Protein AF-A0A640SGG1-F1 (afdb_monomer)

Structure (mmCIF, N/CA/C/O backbone):
data_AF-A0A640SGG1-F1
#
_entry.id   AF-A0A640SGG1-F1
#
loop_
_atom_site.group_PDB
_atom_site.id
_atom_site.type_symbol
_atom_site.label_atom_id
_atom_site.label_alt_id
_atom_site.label_comp_id
_atom_site.label_asym_id
_atom_site.label_entity_id
_atom_site.label_seq_id
_atom_site.pdbx_PDB_ins_code
_atom_site.Cartn_x
_atom_site.Cartn_y
_atom_site.Cartn_z
_atom_site.occupancy
_atom_site.B_iso_or_equiv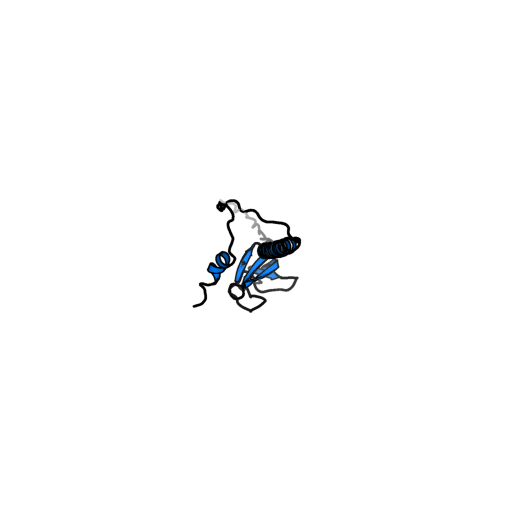
_atom_site.auth_seq_id
_atom_site.auth_comp_id
_atom_site.auth_asym_id
_atom_site.auth_atom_id
_atom_site.pdbx_PDB_model_num
ATOM 1 N N . MET A 1 1 ? -10.950 2.198 80.533 1.00 40.31 1 MET A N 1
ATOM 2 C CA . MET A 1 1 ? -12.057 1.578 79.772 1.00 40.31 1 MET A CA 1
ATOM 3 C C . MET A 1 1 ? -12.365 2.522 78.617 1.00 40.31 1 MET A C 1
ATOM 5 O O . MET A 1 1 ? -12.434 3.716 78.864 1.00 40.31 1 MET A O 1
ATOM 9 N N . SER A 1 2 ? -12.364 2.005 77.391 1.00 50.03 2 SER A N 1
ATOM 10 C CA . SER A 1 2 ? -11.834 2.644 76.176 1.00 50.03 2 SER A CA 1
ATOM 11 C C . SER A 1 2 ? -12.662 3.771 75.546 1.00 50.03 2 SER A C 1
ATOM 13 O O . SER A 1 2 ? -13.878 3.665 75.420 1.00 50.03 2 SER A O 1
ATOM 15 N N . GLU A 1 3 ? -11.956 4.787 75.044 1.00 46.22 3 GLU A N 1
ATOM 16 C CA . GLU A 1 3 ? -12.438 5.757 74.058 1.00 46.22 3 GLU A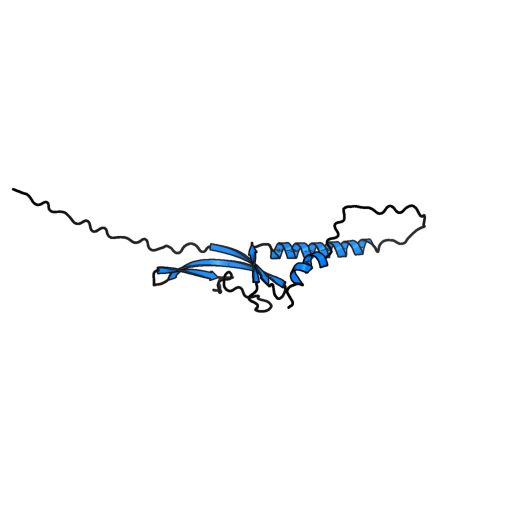 CA 1
ATOM 17 C C . GLU A 1 3 ? -12.358 5.137 72.653 1.00 46.22 3 GLU A C 1
ATOM 19 O O . GLU A 1 3 ? -11.343 4.551 72.275 1.00 46.22 3 GLU A O 1
ATOM 24 N N . ILE A 1 4 ? -13.440 5.235 71.881 1.00 52.97 4 ILE A N 1
ATOM 25 C CA . ILE A 1 4 ? -13.538 4.694 70.520 1.00 52.97 4 ILE A CA 1
ATOM 26 C C . ILE A 1 4 ? -13.286 5.839 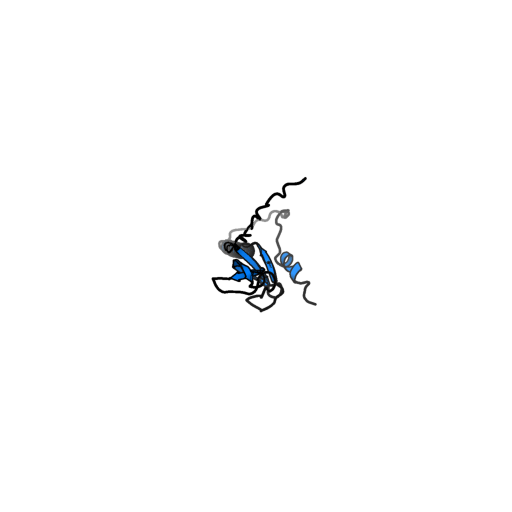69.539 1.00 52.97 4 ILE A C 1
ATOM 28 O O . ILE A 1 4 ? -14.094 6.759 69.413 1.00 52.97 4 ILE A O 1
ATOM 32 N N . ALA A 1 5 ? -12.137 5.787 68.868 1.00 51.84 5 ALA A N 1
ATOM 33 C CA . ALA A 1 5 ? -11.718 6.760 67.874 1.00 51.84 5 ALA A CA 1
ATOM 34 C C . ALA A 1 5 ? -12.667 6.766 66.664 1.00 51.84 5 ALA A C 1
ATOM 36 O O . ALA A 1 5 ? -12.893 5.753 66.000 1.00 51.84 5 ALA A O 1
ATOM 37 N N . LYS A 1 6 ? -13.196 7.951 66.367 1.00 47.25 6 LYS A N 1
ATOM 38 C CA . LYS A 1 6 ? -13.981 8.270 65.177 1.00 47.25 6 LYS A CA 1
ATOM 39 C C . LYS A 1 6 ? -13.025 8.312 63.980 1.00 47.25 6 LYS A C 1
ATOM 41 O O . LYS A 1 6 ? -12.293 9.282 63.821 1.00 47.25 6 LYS A O 1
ATOM 46 N N . THR A 1 7 ? -12.986 7.244 63.182 1.00 47.66 7 THR A N 1
ATOM 47 C CA . THR A 1 7 ? -12.188 7.207 61.948 1.00 47.66 7 THR A CA 1
ATOM 48 C C . THR A 1 7 ? -12.984 7.850 60.813 1.00 47.66 7 THR A C 1
ATOM 50 O O . THR A 1 7 ? -14.108 7.452 60.503 1.00 47.66 7 THR A O 1
ATOM 53 N N . THR A 1 8 ? -12.425 8.907 60.240 1.00 50.50 8 THR A N 1
ATOM 54 C CA . THR A 1 8 ? -12.946 9.619 59.075 1.00 50.50 8 THR A CA 1
ATOM 55 C C . THR A 1 8 ? -12.607 8.799 57.834 1.00 50.50 8 THR A C 1
ATOM 57 O O . THR A 1 8 ? -11.436 8.623 57.507 1.00 50.50 8 THR A O 1
ATOM 60 N N . GLY A 1 9 ? -13.622 8.277 57.144 1.00 41.62 9 GLY A N 1
ATOM 61 C CA . GLY A 1 9 ? -13.436 7.640 55.844 1.00 41.62 9 GLY A CA 1
ATOM 62 C C . GLY A 1 9 ? -13.013 8.680 54.809 1.00 41.62 9 GLY A C 1
ATOM 63 O O . GLY A 1 9 ? -13.801 9.551 54.451 1.00 41.62 9 GLY A O 1
ATOM 64 N N . VAL A 1 10 ? -11.768 8.596 54.343 1.00 47.94 10 VAL A N 1
ATOM 65 C CA . VAL A 1 10 ? -11.320 9.256 53.113 1.00 47.94 10 VAL A CA 1
ATOM 66 C C . VAL A 1 10 ? -11.908 8.472 51.944 1.00 47.94 10 VAL A C 1
ATOM 68 O O . VAL A 1 10 ? -11.503 7.347 51.658 1.00 47.94 10 VAL A O 1
ATOM 71 N N . THR A 1 11 ? -12.901 9.056 51.283 1.00 48.53 11 THR A N 1
ATOM 72 C CA . THR A 1 11 ? -13.345 8.644 49.952 1.00 48.53 11 THR A CA 1
ATOM 73 C C . THR A 1 11 ? -12.294 9.112 48.953 1.00 48.53 11 THR A C 1
ATOM 75 O O . THR A 1 11 ? -12.281 10.270 48.540 1.00 48.53 11 THR A O 1
ATOM 78 N N . THR A 1 12 ? -11.382 8.219 48.579 1.00 48.12 12 THR A N 1
ATOM 79 C CA . THR A 1 12 ? -10.506 8.438 47.428 1.00 48.12 12 THR A CA 1
ATOM 80 C C . THR A 1 12 ? -11.353 8.262 46.172 1.00 48.12 12 THR A C 1
ATOM 82 O O . THR A 1 12 ? -11.563 7.145 45.702 1.00 48.12 12 THR A O 1
ATOM 85 N N . SER A 1 13 ? -11.896 9.366 45.660 1.00 50.59 13 SER A N 1
ATOM 86 C CA . SER A 1 13 ? -12.459 9.428 44.314 1.00 50.59 13 SER A CA 1
ATOM 87 C C . SER A 1 13 ? -11.354 9.058 43.327 1.00 50.59 13 SER A C 1
ATOM 89 O O . SER A 1 13 ? -10.414 9.821 43.120 1.00 50.59 13 SER A O 1
ATOM 91 N N . GLY A 1 14 ? -11.431 7.845 42.783 1.00 49.28 14 GLY A N 1
ATOM 92 C CA . GLY A 1 14 ? -10.555 7.385 41.717 1.00 49.28 14 GLY A CA 1
ATOM 93 C C . GLY A 1 14 ? -10.901 8.116 40.430 1.00 49.28 14 GLY A C 1
ATOM 94 O O . GLY A 1 14 ? -11.734 7.645 39.662 1.00 49.28 14 GLY A O 1
ATOM 95 N N . ASP A 1 15 ? -10.265 9.262 40.214 1.00 48.62 15 ASP A N 1
ATOM 96 C CA . ASP A 1 15 ? -10.195 9.934 38.920 1.00 48.62 15 ASP A CA 1
ATOM 97 C C . ASP A 1 15 ? -9.431 8.989 37.976 1.00 48.62 15 ASP A C 1
ATOM 99 O O . ASP A 1 15 ? -8.204 8.901 38.015 1.00 48.62 15 ASP A O 1
ATOM 103 N N . HIS A 1 16 ? -10.153 8.149 37.226 1.00 56.50 16 HIS A N 1
ATOM 104 C CA . HIS A 1 16 ? -9.551 7.391 36.132 1.00 56.50 16 HIS A CA 1
ATOM 105 C C . HIS A 1 16 ? -9.167 8.407 35.055 1.00 56.50 16 HIS A C 1
ATOM 107 O O . HIS A 1 16 ? -10.069 9.055 34.516 1.00 56.50 16 HIS A O 1
ATOM 113 N N . PRO A 1 17 ? -7.874 8.559 34.715 1.00 59.81 17 PRO A N 1
ATOM 114 C CA . PRO A 1 17 ? -7.483 9.422 33.616 1.00 59.81 17 PRO A CA 1
ATOM 115 C C . PRO A 1 17 ? -8.177 8.911 32.356 1.00 59.81 17 PRO A C 1
ATOM 117 O O . PRO A 1 17 ? -7.953 7.773 31.942 1.00 59.81 17 PRO A O 1
ATOM 120 N N . VAL A 1 18 ? -9.044 9.730 31.761 1.00 55.56 18 VAL A N 1
ATOM 121 C CA . VAL A 1 18 ? -9.607 9.443 30.441 1.00 55.56 18 VAL A CA 1
ATOM 122 C C . VAL A 1 18 ? -8.420 9.303 29.482 1.00 55.56 18 VAL A C 1
ATOM 124 O O . VAL A 1 18 ? -7.640 10.257 29.378 1.00 55.56 18 VAL A O 1
ATOM 127 N N . PRO A 1 19 ? -8.233 8.150 28.808 1.00 56.47 19 PRO A N 1
ATOM 128 C CA . PRO A 1 19 ? -7.152 7.986 27.851 1.00 56.47 19 PRO A CA 1
ATOM 129 C C . PRO A 1 19 ? -7.288 9.069 26.786 1.00 56.47 19 PRO A C 1
ATOM 131 O O . PRO A 1 19 ? -8.300 9.154 26.086 1.00 56.47 19 PRO A O 1
ATOM 134 N N . ARG A 1 20 ? -6.289 9.947 26.695 1.00 57.69 20 ARG A N 1
ATOM 135 C CA . ARG A 1 20 ? -6.197 10.878 25.574 1.00 57.69 20 ARG A CA 1
ATOM 136 C C . ARG A 1 20 ? -6.008 10.023 24.317 1.00 57.69 20 ARG A C 1
ATOM 138 O O . ARG A 1 20 ? -5.217 9.085 24.386 1.00 57.69 20 ARG A O 1
ATOM 145 N N . PRO A 1 21 ? -6.693 10.314 23.199 1.00 61.19 21 PRO A N 1
ATOM 146 C CA . PRO A 1 21 ? -6.380 9.653 21.941 1.00 61.19 21 PRO A CA 1
ATOM 147 C C . PRO A 1 21 ? -4.889 9.850 21.679 1.00 61.19 21 PRO A C 1
ATOM 149 O O . PRO A 1 21 ? -4.428 10.997 21.642 1.00 61.19 21 PRO A O 1
ATOM 152 N N . ASP A 1 22 ? -4.136 8.755 21.582 1.00 66.00 22 ASP A N 1
ATOM 153 C CA . ASP A 1 22 ? -2.736 8.844 21.192 1.00 66.00 22 ASP A CA 1
ATOM 154 C C . ASP A 1 22 ? -2.668 9.525 19.825 1.00 66.00 22 ASP A C 1
ATOM 156 O O . ASP A 1 22 ? -3.507 9.288 18.949 1.00 66.00 22 ASP A O 1
ATOM 160 N N . ALA A 1 23 ? -1.685 10.410 19.656 1.00 79.69 23 ALA A N 1
ATOM 161 C CA . ALA A 1 23 ? -1.443 11.036 18.366 1.00 79.69 23 ALA A CA 1
ATOM 162 C C . ALA A 1 23 ? -1.255 9.938 17.311 1.00 79.69 23 ALA A C 1
ATOM 164 O O . ALA A 1 23 ? -0.523 8.972 17.541 1.00 79.69 23 ALA A O 1
ATOM 165 N N . ALA A 1 24 ? -1.932 10.075 16.171 1.00 85.81 24 ALA A N 1
ATOM 166 C CA . ALA A 1 24 ? -1.892 9.059 15.136 1.00 85.81 24 ALA A CA 1
ATOM 167 C C . ALA A 1 24 ? -0.454 8.849 14.639 1.00 85.81 24 ALA A C 1
ATOM 169 O O . ALA A 1 24 ? 0.253 9.799 14.273 1.00 85.81 24 ALA A O 1
ATOM 170 N N . ALA A 1 25 ? -0.008 7.595 14.640 1.00 93.81 25 ALA A N 1
ATOM 171 C CA . ALA A 1 25 ? 1.308 7.249 14.134 1.00 93.81 25 ALA A CA 1
ATOM 172 C C . ALA A 1 25 ? 1.282 7.290 12.604 1.00 93.81 25 ALA A C 1
ATOM 174 O O . ALA A 1 25 ? 0.344 6.805 11.978 1.00 93.81 25 ALA A O 1
ATOM 175 N N . HIS A 1 26 ? 2.317 7.868 12.004 1.00 95.62 26 HIS A N 1
ATOM 176 C CA . HIS A 1 26 ? 2.476 7.900 10.555 1.00 95.62 26 HIS A CA 1
ATOM 177 C C . HIS A 1 26 ? 3.538 6.885 10.161 1.00 95.62 26 HIS A C 1
ATOM 179 O O . HIS A 1 26 ? 4.695 7.012 10.568 1.00 95.62 26 HIS A O 1
ATOM 185 N N . GLU A 1 27 ? 3.160 5.890 9.366 1.00 95.94 27 GLU A N 1
ATOM 186 C CA . GLU A 1 27 ? 4.102 4.887 8.886 1.00 95.94 27 GLU A CA 1
ATOM 187 C C . GLU A 1 27 ? 3.849 4.535 7.424 1.00 95.94 27 GLU A C 1
ATOM 189 O O . GLU A 1 27 ? 2.716 4.503 6.956 1.00 95.94 27 GLU A O 1
ATOM 194 N N . ALA A 1 28 ? 4.924 4.278 6.686 1.00 97.00 28 ALA A N 1
ATOM 195 C CA . ALA A 1 28 ? 4.856 3.867 5.296 1.00 97.00 28 ALA A CA 1
ATOM 196 C C . ALA A 1 28 ? 5.458 2.477 5.125 1.00 97.00 28 ALA A C 1
ATOM 198 O O . ALA A 1 28 ? 6.505 2.158 5.697 1.00 97.00 28 ALA A O 1
ATOM 199 N N . TYR A 1 29 ? 4.827 1.682 4.270 1.00 97.56 29 TYR A N 1
ATOM 200 C CA . TYR A 1 29 ? 5.261 0.328 3.959 1.00 97.56 29 TYR A CA 1
ATOM 201 C C . TYR A 1 29 ? 5.435 0.152 2.456 1.00 97.56 29 TYR A C 1
ATOM 203 O O . TYR A 1 29 ? 4.751 0.792 1.654 1.00 97.56 29 TYR A O 1
ATOM 211 N N . ALA A 1 30 ? 6.339 -0.751 2.090 1.00 97.88 30 ALA A N 1
ATOM 212 C CA . ALA A 1 30 ? 6.493 -1.225 0.725 1.00 97.88 30 ALA A CA 1
ATOM 213 C C . ALA A 1 30 ? 5.921 -2.638 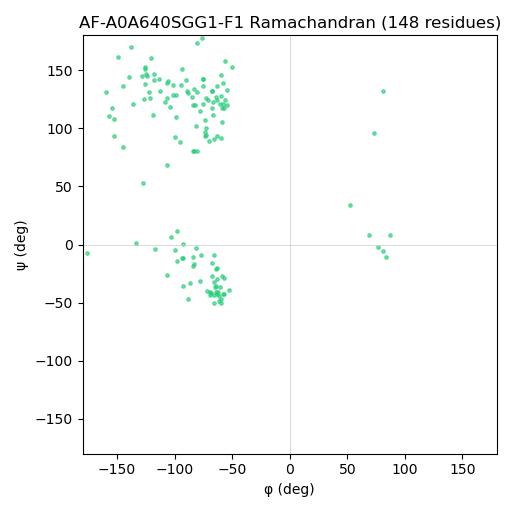0.605 1.00 97.88 30 ALA A C 1
ATOM 215 O O . ALA A 1 30 ? 6.110 -3.478 1.487 1.00 97.88 30 ALA A O 1
ATOM 216 N N . PHE A 1 31 ? 5.253 -2.918 -0.503 1.00 98.25 31 PHE A N 1
ATOM 217 C CA . PHE A 1 31 ? 4.570 -4.178 -0.756 1.00 98.25 31 PHE A CA 1
ATOM 218 C C . PHE A 1 31 ? 5.063 -4.790 -2.061 1.00 98.25 31 PHE A C 1
ATOM 220 O O . PHE A 1 31 ? 5.363 -4.075 -3.015 1.00 98.25 31 PHE A O 1
ATOM 227 N N . ALA A 1 32 ? 5.109 -6.119 -2.118 1.00 97.94 32 ALA A N 1
ATOM 228 C CA . ALA A 1 32 ? 5.379 -6.870 -3.338 1.00 97.94 32 ALA A CA 1
ATOM 229 C C . ALA A 1 32 ? 4.423 -8.059 -3.448 1.00 97.94 32 ALA A C 1
ATOM 231 O O . ALA A 1 32 ? 4.381 -8.933 -2.577 1.00 97.94 32 ALA A O 1
ATOM 232 N N . CYS A 1 33 ? 3.644 -8.110 -4.525 1.00 98.19 33 CYS A N 1
ATOM 233 C CA . CYS A 1 33 ? 2.769 -9.241 -4.796 1.00 98.19 33 CYS A CA 1
ATOM 234 C C . CYS A 1 33 ? 3.582 -10.438 -5.293 1.00 98.19 33 CYS A C 1
ATOM 236 O O . CYS A 1 33 ? 4.176 -10.390 -6.368 1.00 98.19 33 CYS A O 1
ATOM 238 N N . MET A 1 34 ? 3.515 -11.556 -4.575 1.00 97.19 34 MET A N 1
ATOM 239 C CA . MET A 1 34 ? 4.230 -12.780 -4.950 1.00 97.19 34 MET A CA 1
ATOM 240 C C . MET A 1 34 ? 3.541 -13.543 -6.093 1.00 97.19 34 MET A C 1
ATOM 242 O O . MET A 1 34 ? 4.110 -14.489 -6.629 1.00 97.19 34 MET A O 1
ATOM 246 N N . ARG A 1 35 ? 2.320 -13.138 -6.483 1.00 97.56 35 ARG A N 1
ATOM 247 C CA . ARG A 1 35 ? 1.582 -13.719 -7.615 1.00 97.56 35 ARG A CA 1
ATOM 248 C C . ARG A 1 35 ? 1.900 -13.042 -8.949 1.00 97.56 35 ARG A C 1
ATOM 250 O O . ARG A 1 35 ? 2.094 -13.737 -9.938 1.00 97.56 35 ARG A O 1
ATOM 257 N N . CYS A 1 36 ? 1.895 -11.707 -8.998 1.00 97.69 36 CYS A N 1
ATOM 258 C CA . CYS A 1 36 ? 2.057 -10.949 -10.249 1.00 97.69 36 CYS A CA 1
ATOM 259 C C . CYS A 1 36 ? 3.313 -10.068 -10.303 1.00 97.69 36 CYS A C 1
ATOM 261 O O . CYS A 1 36 ? 3.561 -9.446 -11.329 1.00 97.69 36 CYS A O 1
ATOM 263 N N . GLY A 1 37 ? 4.090 -9.987 -9.220 1.00 96.31 37 GLY A N 1
ATOM 264 C CA . GLY A 1 37 ? 5.313 -9.183 -9.149 1.00 96.31 37 GLY A CA 1
ATOM 265 C C . GLY A 1 37 ? 5.093 -7.677 -8.9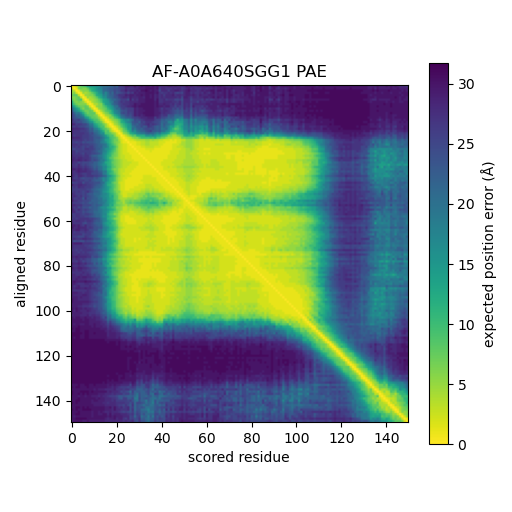80 1.00 96.31 37 GLY A C 1
ATOM 266 O O . GLY A 1 37 ? 6.065 -6.943 -8.851 1.00 96.31 37 GLY A O 1
ATOM 267 N N . HIS A 1 38 ? 3.845 -7.196 -8.955 1.00 97.75 38 HIS A N 1
ATOM 268 C CA . HIS A 1 38 ? 3.562 -5.776 -8.753 1.00 97.75 38 HIS A CA 1
ATOM 269 C C . HIS A 1 38 ? 4.026 -5.314 -7.367 1.00 97.75 38 HIS A C 1
ATOM 271 O O . HIS A 1 38 ? 3.639 -5.910 -6.355 1.00 97.75 38 HIS A O 1
ATOM 277 N N . GLY A 1 39 ? 4.835 -4.255 -7.339 1.00 97.06 39 GLY A N 1
ATOM 278 C CA . GLY A 1 39 ? 5.287 -3.593 -6.124 1.00 97.06 39 GLY A CA 1
ATOM 279 C C . GLY A 1 39 ? 4.730 -2.180 -6.018 1.00 97.06 39 GLY A C 1
ATOM 280 O O . GLY A 1 39 ? 4.610 -1.490 -7.029 1.00 97.06 39 GLY A O 1
ATOM 281 N N . TRP A 1 40 ? 4.388 -1.764 -4.803 1.00 97.69 40 TRP A N 1
ATOM 282 C CA . TRP A 1 40 ? 3.896 -0.418 -4.509 1.00 97.69 40 TRP A CA 1
ATOM 283 C C . TRP A 1 40 ? 4.302 0.006 -3.096 1.00 97.69 40 TRP A C 1
ATOM 285 O O . TRP A 1 40 ? 4.644 -0.835 -2.264 1.00 97.69 40 TRP A O 1
ATOM 295 N N . GLU A 1 41 ? 4.262 1.305 -2.820 1.00 97.31 41 GLU A N 1
ATOM 296 C CA . GLU A 1 41 ? 4.476 1.860 -1.481 1.00 97.31 41 GLU A CA 1
ATOM 297 C C . GLU A 1 41 ? 3.270 2.701 -1.096 1.00 97.31 41 GLU A C 1
ATOM 299 O O . GLU A 1 41 ? 2.654 3.328 -1.954 1.00 97.31 41 GLU A O 1
ATOM 304 N N . GLN A 1 42 ? 2.920 2.687 0.186 1.00 97.25 42 GLN A N 1
ATOM 305 C CA . GLN A 1 42 ? 1.789 3.450 0.696 1.00 97.25 42 GLN A CA 1
ATOM 306 C C . GLN A 1 42 ? 2.104 3.963 2.098 1.00 97.25 42 GLN A C 1
ATOM 308 O O . GLN A 1 42 ? 2.646 3.224 2.928 1.00 97.25 42 GLN A O 1
ATOM 313 N N . ALA A 1 43 ? 1.754 5.225 2.341 1.00 97.56 43 ALA A N 1
ATOM 314 C CA . ALA A 1 43 ? 1.765 5.835 3.662 1.00 97.56 43 ALA A CA 1
ATOM 315 C C . ALA A 1 43 ? 0.409 5.638 4.344 1.00 97.56 43 ALA A C 1
ATOM 317 O O . ALA A 1 43 ? -0.638 5.734 3.696 1.00 97.56 43 ALA A O 1
ATOM 318 N N . TYR A 1 44 ? 0.456 5.380 5.646 1.00 97.75 44 TYR A N 1
ATOM 319 C CA . TYR A 1 44 ? -0.700 5.154 6.491 1.00 97.75 44 TYR A CA 1
ATOM 320 C C . TYR A 1 44 ? -0.658 6.043 7.726 1.00 97.75 44 TYR A C 1
ATOM 322 O O . TYR A 1 44 ? 0.397 6.268 8.325 1.00 97.75 44 TYR A O 1
ATOM 330 N N . GLU A 1 45 ? -1.841 6.472 8.137 1.00 97.56 45 GLU A N 1
ATOM 331 C CA . GLU A 1 45 ? -2.100 7.004 9.465 1.00 97.56 45 GLU A CA 1
ATOM 332 C C . GLU A 1 45 ? -2.716 5.887 10.324 1.00 97.56 45 GLU A C 1
ATOM 334 O O . GLU A 1 45 ? -3.655 5.199 9.913 1.00 97.56 45 GLU A O 1
ATOM 339 N N . ILE A 1 46 ? -2.141 5.661 11.504 1.00 96.12 46 ILE A N 1
ATOM 340 C CA . ILE A 1 46 ? -2.457 4.547 12.398 1.00 96.12 46 ILE A CA 1
ATOM 341 C C . ILE A 1 46 ? -2.982 5.118 13.713 1.00 96.12 46 ILE A C 1
ATOM 343 O O . ILE A 1 46 ? -2.241 5.729 14.487 1.00 96.12 46 ILE A O 1
ATOM 347 N N . VAL A 1 47 ? -4.268 4.898 13.973 1.00 95.00 47 VAL A N 1
ATOM 348 C CA . VAL A 1 47 ? -4.969 5.421 15.147 1.00 95.00 47 VAL A CA 1
ATOM 349 C C . VAL A 1 47 ? -5.260 4.282 16.116 1.00 95.00 47 VAL A C 1
ATOM 351 O O . VAL A 1 47 ? -5.954 3.325 15.770 1.00 95.00 47 VAL A O 1
ATOM 354 N N . HIS A 1 48 ? -4.770 4.406 17.348 1.00 92.44 48 HIS A N 1
ATOM 355 C CA . HIS A 1 48 ? -5.173 3.540 18.452 1.00 92.44 48 HIS A CA 1
ATOM 356 C C . HIS A 1 48 ? -6.483 4.070 19.028 1.00 92.44 48 HIS A C 1
ATOM 358 O O . HIS A 1 48 ? -6.570 5.217 19.465 1.00 92.44 48 HIS A O 1
ATOM 364 N N . GLN A 1 49 ? -7.518 3.246 18.995 1.00 89.19 49 GLN A N 1
ATOM 365 C CA . GLN A 1 49 ? -8.833 3.575 19.519 1.00 89.19 49 GLN A CA 1
ATOM 366 C C . GLN A 1 49 ? -9.174 2.609 20.642 1.00 89.19 49 GLN A C 1
ATOM 368 O O . GLN A 1 49 ? -8.780 1.449 20.614 1.00 89.19 49 GLN A O 1
ATOM 373 N N . VAL A 1 50 ? -9.911 3.101 21.629 1.00 90.31 50 VAL A N 1
ATOM 374 C CA . VAL A 1 50 ? -10.500 2.272 22.675 1.00 90.31 50 VAL A CA 1
ATOM 375 C C . VAL A 1 50 ? -11.991 2.199 22.392 1.00 90.31 50 VAL A C 1
ATOM 377 O O . VAL A 1 50 ? -12.635 3.232 22.185 1.00 90.31 50 VAL A O 1
ATOM 380 N N . ASP A 1 51 ? -12.530 0.991 22.308 1.00 87.56 51 ASP A N 1
ATOM 381 C CA . ASP A 1 51 ? -13.949 0.779 22.064 1.00 87.56 51 ASP A CA 1
ATOM 382 C C . ASP A 1 51 ? -14.802 1.050 23.323 1.00 87.56 51 ASP A C 1
ATOM 384 O O . ASP A 1 51 ? -14.303 1.350 24.409 1.00 87.56 51 ASP A O 1
ATOM 388 N N . GLY A 1 52 ? -16.128 0.935 23.194 1.00 88.19 52 GLY A N 1
ATOM 389 C CA . GLY A 1 52 ? -17.053 1.150 24.316 1.00 88.19 52 GLY A CA 1
ATOM 390 C C . GLY A 1 52 ? -16.945 0.120 25.451 1.00 88.19 52 GLY A C 1
ATOM 391 O O . GLY A 1 52 ? -17.573 0.309 26.491 1.00 88.19 52 GLY A O 1
ATOM 392 N N . LYS A 1 53 ? -16.184 -0.964 25.263 1.00 92.44 53 LYS A N 1
ATOM 393 C CA . LYS A 1 53 ? -15.906 -1.998 26.269 1.00 92.44 53 LYS A CA 1
ATOM 394 C C . LYS A 1 53 ? -14.541 -1.810 26.935 1.00 92.44 53 LYS A C 1
ATOM 396 O O . LYS A 1 53 ? -14.233 -2.538 27.876 1.00 92.44 53 LYS A O 1
ATOM 401 N N . GLY A 1 54 ? -13.745 -0.842 26.482 1.00 89.75 54 GLY A N 1
ATOM 402 C CA . GLY A 1 54 ? -12.386 -0.621 26.963 1.00 89.75 54 GLY A CA 1
ATOM 403 C C . GLY A 1 54 ? -11.323 -1.440 26.224 1.00 89.75 54 GLY A C 1
ATOM 404 O O . GLY A 1 54 ? -10.173 -1.444 26.659 1.00 89.75 54 GLY A O 1
ATOM 405 N N . GLU A 1 55 ? -11.664 -2.127 25.131 1.00 90.19 55 GLU A N 1
ATOM 406 C CA . GLU A 1 55 ? -10.702 -2.875 24.319 1.00 90.19 55 GLU A CA 1
ATOM 407 C C . GLU A 1 55 ? -9.999 -1.940 23.328 1.00 90.19 55 GLU A C 1
ATOM 409 O O . GLU A 1 55 ? -10.632 -1.120 22.663 1.00 90.19 55 GLU A O 1
ATOM 414 N N . THR A 1 56 ? -8.674 -2.050 23.219 1.00 90.25 56 THR A N 1
ATOM 415 C CA . THR A 1 56 ? -7.893 -1.266 22.256 1.00 90.25 56 THR A CA 1
ATOM 416 C C . THR A 1 56 ? -7.874 -1.942 20.889 1.00 90.25 56 THR A C 1
ATOM 418 O O . THR A 1 56 ? -7.448 -3.090 20.761 1.00 90.25 56 THR A O 1
ATOM 421 N N . HIS A 1 57 ? -8.244 -1.204 19.845 1.00 91.25 57 HIS A N 1
ATOM 422 C CA . HIS A 1 57 ? -8.119 -1.615 18.450 1.00 91.25 57 HIS A CA 1
ATOM 423 C C . HIS A 1 57 ? -7.341 -0.588 17.628 1.00 91.25 57 HIS A C 1
ATOM 425 O O . HIS A 1 57 ? -7.318 0.606 17.921 1.00 91.25 57 HIS A O 1
ATOM 431 N N . VAL A 1 58 ? -6.696 -1.068 16.566 1.00 95.06 58 VAL A N 1
ATOM 432 C CA . VAL A 1 58 ? -5.913 -0.235 15.649 1.00 95.06 58 VAL A CA 1
ATOM 433 C C . VAL A 1 58 ? -6.725 0.020 14.386 1.00 95.06 58 VAL A C 1
ATOM 435 O O . VAL A 1 58 ? -7.232 -0.918 13.764 1.00 95.06 58 VAL A O 1
ATOM 438 N N . VAL A 1 59 ? -6.842 1.285 13.995 1.00 95.50 59 VAL A N 1
ATOM 439 C CA . VAL A 1 59 ? -7.490 1.702 12.749 1.00 95.50 59 VAL A CA 1
ATOM 440 C C . VAL A 1 59 ? -6.451 2.291 11.811 1.00 95.50 59 VAL A C 1
ATOM 442 O O . VAL A 1 59 ? -5.652 3.130 12.213 1.00 95.50 59 VAL A O 1
ATOM 445 N N . TYR A 1 60 ? -6.485 1.848 10.558 1.00 97.06 60 TYR A N 1
ATOM 446 C CA . TYR A 1 60 ? -5.579 2.298 9.512 1.00 97.06 60 TYR A CA 1
ATOM 447 C C . TYR A 1 60 ? -6.318 3.212 8.542 1.00 97.06 60 TYR A C 1
ATOM 449 O O . TYR A 1 60 ? -7.454 2.924 8.146 1.00 97.06 60 TYR A O 1
ATOM 457 N N . TYR A 1 61 ? -5.643 4.276 8.133 1.00 97.50 61 TYR A N 1
ATOM 458 C CA . TYR A 1 61 ? -6.092 5.196 7.104 1.00 97.50 61 TYR A CA 1
ATOM 459 C C . TYR A 1 61 ? -5.018 5.322 6.030 1.00 97.50 61 TYR A C 1
ATOM 461 O O . TYR A 1 61 ? -3.838 5.407 6.358 1.00 97.50 61 TYR A O 1
ATOM 469 N N . ALA A 1 62 ? -5.419 5.338 4.765 1.00 96.56 62 ALA A N 1
ATOM 470 C CA . ALA A 1 62 ? -4.562 5.662 3.630 1.00 96.56 62 ALA A CA 1
ATOM 471 C C . ALA A 1 62 ? -5.181 6.860 2.915 1.00 96.56 62 ALA A C 1
ATOM 473 O O . ALA A 1 62 ? -6.370 6.841 2.612 1.00 96.56 62 ALA A O 1
ATOM 474 N N . ASP A 1 63 ? -4.400 7.922 2.715 1.00 95.38 63 ASP A N 1
ATOM 475 C CA . ASP A 1 63 ? -4.865 9.157 2.067 1.00 95.38 63 ASP A CA 1
ATOM 476 C C . ASP A 1 63 ? -6.152 9.737 2.700 1.00 95.38 63 ASP A C 1
ATOM 478 O O . ASP A 1 63 ? -7.015 10.303 2.032 1.00 95.38 63 ASP A O 1
ATOM 482 N N . GLY A 1 64 ? -6.285 9.580 4.024 1.00 95.50 64 GLY A N 1
ATOM 483 C CA . GLY A 1 64 ? -7.445 10.013 4.809 1.00 95.50 64 GLY A CA 1
ATOM 484 C C . GLY A 1 64 ? -8.651 9.064 4.773 1.00 95.50 64 GLY A C 1
ATOM 485 O O . GLY A 1 64 ? -9.607 9.269 5.521 1.00 95.50 64 GLY A O 1
ATOM 486 N N . GLU A 1 65 ? -8.622 8.002 3.966 1.00 97.25 65 GLU A N 1
ATOM 487 C CA . GLU A 1 65 ? -9.689 7.003 3.884 1.00 97.25 65 GLU A CA 1
ATOM 488 C C . GLU A 1 65 ? -9.408 5.801 4.791 1.00 97.25 65 GLU A C 1
ATOM 490 O O . GLU A 1 65 ? -8.291 5.288 4.848 1.00 97.25 65 GLU A O 1
ATOM 495 N N . ARG A 1 66 ? -10.432 5.321 5.509 1.00 96.69 66 ARG A N 1
ATOM 496 C CA . ARG A 1 66 ? -10.305 4.152 6.388 1.00 96.69 66 ARG A CA 1
ATOM 497 C C . ARG A 1 66 ? -10.144 2.881 5.557 1.00 96.69 66 ARG A C 1
ATOM 499 O O . ARG A 1 66 ? -11.036 2.527 4.790 1.00 96.69 66 ARG A O 1
ATOM 506 N N . VAL A 1 67 ? -9.072 2.135 5.801 1.00 97.06 67 VAL A N 1
ATOM 507 C CA . VAL A 1 67 ? -8.731 0.913 5.058 1.00 97.06 67 VAL A CA 1
ATOM 508 C C . VAL A 1 67 ? -8.645 -0.312 5.977 1.00 97.06 67 VAL A C 1
ATOM 510 O O . VAL A 1 67 ? -8.509 -0.172 7.198 1.00 97.06 67 VAL A O 1
ATOM 513 N N . PRO A 1 68 ? -8.730 -1.543 5.432 1.00 96.44 68 PRO A N 1
ATOM 514 C CA . PRO A 1 68 ? -8.349 -2.745 6.168 1.00 96.44 68 PRO A CA 1
ATOM 515 C C . PRO A 1 68 ? -6.902 -2.655 6.662 1.00 96.44 68 PRO A C 1
ATOM 517 O O . PRO A 1 68 ? -6.087 -1.938 6.084 1.00 96.44 68 PRO A O 1
ATOM 520 N N . SER A 1 69 ? -6.554 -3.420 7.701 1.00 95.44 69 SER A N 1
ATOM 521 C CA . SER A 1 69 ? -5.165 -3.456 8.163 1.00 95.44 69 SER A CA 1
ATOM 522 C C . SER A 1 69 ? -4.250 -3.964 7.039 1.00 95.44 69 SER A C 1
ATOM 524 O O . SER A 1 69 ? -4.420 -5.105 6.593 1.00 95.44 69 SER A O 1
ATOM 526 N N . PRO A 1 70 ? -3.250 -3.174 6.608 1.00 95.06 70 PRO A N 1
ATOM 527 C CA . PRO A 1 70 ? -2.317 -3.590 5.567 1.00 95.06 70 PRO A CA 1
ATOM 528 C C . PRO A 1 70 ? -1.409 -4.737 6.027 1.00 95.06 70 PRO A C 1
ATOM 530 O O . PRO A 1 70 ? -0.788 -5.391 5.195 1.00 95.06 70 PRO A O 1
ATOM 533 N N . LEU A 1 71 ? -1.334 -4.988 7.341 1.00 94.50 71 LEU A N 1
ATOM 534 C CA . LEU A 1 71 ? -0.500 -6.027 7.941 1.00 94.50 71 LEU A CA 1
ATOM 535 C C . LEU A 1 71 ? -1.198 -7.390 7.989 1.00 94.50 71 LEU A C 1
ATOM 537 O O . LEU A 1 71 ? -0.532 -8.414 7.857 1.00 94.50 71 LEU A O 1
ATOM 541 N N . THR A 1 72 ? -2.522 -7.419 8.170 1.00 95.38 72 THR A N 1
ATOM 542 C CA . THR A 1 72 ? -3.286 -8.676 8.284 1.00 95.38 72 THR A CA 1
ATOM 543 C C . THR A 1 72 ? -4.129 -8.993 7.053 1.00 95.38 72 THR A C 1
ATOM 545 O O . THR A 1 72 ? -4.363 -10.167 6.773 1.00 95.38 72 THR A O 1
ATOM 548 N N . CYS A 1 73 ? -4.538 -7.981 6.285 1.00 95.69 73 CYS A N 1
ATOM 549 C CA . CYS A 1 73 ? -5.365 -8.129 5.087 1.00 95.69 73 CYS A CA 1
ATOM 550 C C . CYS A 1 73 ? -4.746 -7.440 3.853 1.00 95.69 73 CYS A C 1
ATOM 552 O O . CYS A 1 73 ? -5.422 -6.637 3.201 1.00 95.69 73 CYS A O 1
ATOM 554 N N . PRO A 1 74 ? -3.477 -7.717 3.490 1.00 95.75 74 PRO A N 1
ATOM 555 C CA . PRO A 1 74 ? -2.887 -7.104 2.309 1.00 95.75 74 PRO A CA 1
ATOM 556 C C . PRO A 1 74 ? -3.579 -7.618 1.041 1.00 95.75 74 PRO A C 1
ATOM 558 O O . PRO A 1 74 ? -3.738 -8.823 0.866 1.00 95.75 74 PRO A O 1
ATOM 561 N N . THR A 1 75 ? -3.954 -6.712 0.138 1.00 96.94 75 THR A N 1
ATOM 562 C CA . THR A 1 75 ? -4.557 -7.048 -1.162 1.00 96.94 75 THR A CA 1
ATOM 563 C C . THR A 1 75 ? -3.767 -6.374 -2.275 1.00 96.94 75 THR A C 1
ATOM 565 O O . THR A 1 75 ? -3.563 -5.163 -2.261 1.00 96.94 75 THR A O 1
ATOM 568 N N . CYS A 1 76 ? -3.305 -7.149 -3.255 1.00 97.38 76 CYS A N 1
ATOM 569 C CA . CYS A 1 76 ? -2.612 -6.591 -4.411 1.00 97.38 76 CYS A CA 1
ATOM 570 C C . CYS A 1 76 ? -3.557 -5.742 -5.272 1.00 97.38 76 CYS A C 1
ATOM 572 O O . CYS A 1 76 ? -4.520 -6.270 -5.827 1.00 97.38 76 CYS A O 1
ATOM 574 N N . LEU A 1 77 ? -3.206 -4.470 -5.478 1.00 94.75 77 LEU A N 1
ATOM 575 C CA . LEU A 1 77 ? -3.984 -3.508 -6.272 1.00 94.75 77 LEU A CA 1
ATOM 576 C C . LEU A 1 77 ? -4.105 -3.879 -7.762 1.00 94.75 77 LEU A C 1
ATOM 578 O O . LEU A 1 77 ? -5.022 -3.431 -8.437 1.00 94.75 77 LEU A O 1
ATOM 582 N N . ASN A 1 78 ? -3.202 -4.723 -8.273 1.00 97.69 78 ASN A N 1
ATOM 583 C CA . ASN A 1 78 ? -3.188 -5.136 -9.678 1.00 97.69 78 ASN A CA 1
ATOM 584 C C . ASN A 1 78 ? -3.966 -6.438 -9.949 1.00 97.69 78 ASN A C 1
ATOM 586 O O . ASN A 1 78 ? -4.564 -6.594 -11.006 1.00 97.69 78 ASN A O 1
ATOM 590 N N . CYS A 1 79 ? -3.937 -7.411 -9.028 1.00 97.81 79 CYS A N 1
ATOM 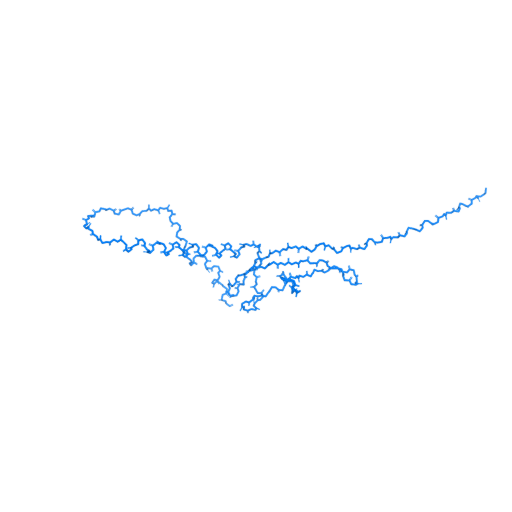591 C CA . CYS A 1 79 ? -4.500 -8.751 -9.283 1.00 97.81 79 CYS A CA 1
ATOM 592 C C . CYS A 1 79 ? -5.390 -9.318 -8.167 1.00 97.81 79 CYS A C 1
ATOM 594 O O . CYS A 1 79 ? -5.832 -10.463 -8.270 1.00 97.81 79 CYS A O 1
ATOM 596 N N . GLY A 1 80 ? -5.604 -8.572 -7.079 1.00 97.69 80 GLY A N 1
ATOM 597 C CA . GLY A 1 80 ? -6.461 -8.973 -5.959 1.00 97.69 80 GLY A CA 1
ATOM 598 C C . GLY A 1 80 ? -5.938 -10.136 -5.108 1.00 97.69 80 GLY A C 1
ATOM 599 O O . GLY A 1 80 ? -6.667 -10.666 -4.280 1.00 97.69 80 GLY A O 1
ATOM 600 N N . SER A 1 81 ? -4.697 -10.591 -5.309 1.00 97.31 81 SER A N 1
ATOM 601 C CA . SER A 1 81 ? -4.108 -11.649 -4.479 1.00 97.31 81 SER A CA 1
ATOM 602 C C . SER A 1 81 ? -3.687 -11.126 -3.106 1.00 97.31 81 SER A C 1
ATOM 604 O O . SER A 1 81 ? -3.104 -10.046 -3.018 1.00 97.31 81 SER A O 1
ATOM 606 N N . ASN A 1 82 ? -3.875 -11.953 -2.074 1.00 97.38 82 ASN A N 1
ATOM 607 C CA . ASN A 1 82 ? -3.438 -11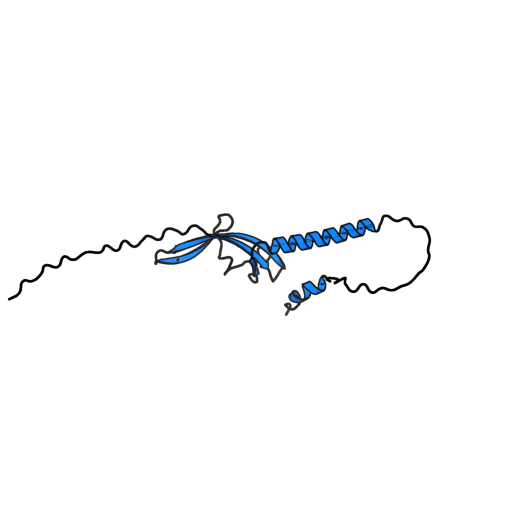.662 -0.704 1.00 97.38 82 ASN A CA 1
ATOM 608 C C . ASN A 1 82 ? -2.042 -12.218 -0.373 1.00 97.38 82 ASN A C 1
ATOM 610 O O . ASN A 1 82 ? -1.553 -12.061 0.742 1.00 97.38 82 ASN A O 1
ATOM 614 N N . VAL A 1 83 ? -1.372 -12.876 -1.331 1.00 96.62 83 VAL A N 1
ATOM 615 C CA . VAL A 1 83 ? 0.006 -13.359 -1.150 1.00 96.62 83 VAL A CA 1
ATOM 616 C C . VAL A 1 83 ? 0.964 -12.206 -1.438 1.00 96.62 83 VAL A C 1
ATOM 618 O O . VAL A 1 83 ? 1.493 -12.052 -2.544 1.00 96.62 83 VAL A O 1
ATOM 621 N N . VAL A 1 84 ? 1.125 -11.348 -0.439 1.00 98.12 84 VAL A N 1
ATOM 622 C CA . VAL A 1 84 ? 1.882 -10.099 -0.522 1.00 98.12 84 VAL A CA 1
ATOM 623 C C . VAL A 1 84 ? 2.982 -10.111 0.531 1.00 98.12 84 VAL A C 1
ATOM 625 O O . VAL A 1 84 ? 2.739 -10.408 1.699 1.00 98.12 84 VAL A O 1
ATOM 628 N N . ARG A 1 85 ? 4.205 -9.778 0.119 1.00 97.69 85 ARG A N 1
ATOM 629 C CA . ARG A 1 85 ? 5.319 -9.520 1.029 1.00 97.69 85 ARG A CA 1
ATOM 630 C C . ARG A 1 85 ? 5.307 -8.049 1.429 1.00 97.69 85 ARG A C 1
ATOM 632 O O . ARG A 1 85 ? 5.257 -7.187 0.557 1.00 97.69 85 ARG A O 1
ATOM 639 N N . ILE A 1 86 ? 5.399 -7.784 2.729 1.00 97.12 86 ILE A N 1
ATOM 640 C CA . ILE A 1 86 ? 5.515 -6.437 3.299 1.00 97.12 86 ILE A CA 1
ATOM 641 C C . ILE A 1 86 ? 6.978 -6.193 3.667 1.00 97.12 86 ILE A C 1
ATOM 643 O O . ILE A 1 86 ? 7.667 -7.083 4.173 1.00 97.12 86 ILE A O 1
ATOM 647 N N . MET A 1 87 ? 7.465 -5.001 3.364 1.00 97.12 87 MET A N 1
ATOM 648 C CA . MET A 1 87 ? 8.842 -4.566 3.547 1.00 97.12 87 MET A CA 1
ATOM 649 C C . MET A 1 87 ? 8.852 -3.135 4.095 1.00 97.12 87 MET A C 1
ATOM 651 O O . MET A 1 87 ? 7.828 -2.447 4.117 1.00 97.12 87 MET A O 1
ATOM 655 N N . ARG A 1 88 ? 10.031 -2.667 4.518 1.00 96.19 88 ARG A N 1
ATOM 656 C CA . ARG A 1 88 ? 10.238 -1.256 4.868 1.00 96.19 88 ARG A CA 1
ATOM 657 C C . ARG A 1 88 ? 9.939 -0.373 3.650 1.00 96.19 88 ARG A C 1
ATOM 659 O O . ARG A 1 88 ? 10.239 -0.776 2.527 1.00 96.19 88 ARG A O 1
ATOM 666 N N . SER A 1 89 ? 9.405 0.823 3.874 1.00 96.94 89 SER A N 1
ATOM 667 C CA . SER A 1 89 ? 9.324 1.864 2.845 1.00 96.94 89 SER A CA 1
ATOM 668 C C . SER A 1 89 ? 10.665 2.118 2.138 1.00 96.94 89 SER A C 1
ATOM 670 O O . SER A 1 89 ? 11.748 1.871 2.683 1.00 96.94 89 SER A O 1
ATOM 672 N N . GLY A 1 90 ? 10.588 2.588 0.895 1.00 96.94 90 GLY A N 1
ATOM 673 C CA . GLY A 1 90 ? 11.720 2.859 0.014 1.00 96.94 90 GLY A CA 1
ATOM 674 C C . GLY A 1 90 ? 12.254 1.642 -0.751 1.00 96.94 90 GLY A C 1
ATOM 675 O O . GLY A 1 90 ? 13.064 1.815 -1.658 1.00 96.94 90 GLY A O 1
ATOM 676 N N . GLN A 1 91 ? 11.836 0.412 -0.431 1.00 97.38 91 GLN A N 1
ATOM 677 C CA . GLN A 1 91 ? 12.333 -0.792 -1.109 1.00 97.38 91 GLN A CA 1
ATOM 678 C C . GLN A 1 91 ? 11.858 -0.896 -2.562 1.00 97.38 91 GLN A C 1
ATOM 680 O O . GLN A 1 91 ? 12.648 -1.262 -3.432 1.00 97.38 91 GLN A O 1
ATOM 685 N N . VAL A 1 92 ? 10.597 -0.564 -2.851 1.00 96.19 92 VAL A N 1
ATOM 686 C CA . VAL A 1 92 ? 10.075 -0.616 -4.229 1.00 96.19 92 VAL A CA 1
ATOM 687 C C . VAL A 1 92 ? 10.680 0.512 -5.056 1.00 96.19 92 VAL A C 1
ATOM 689 O O . VAL A 1 92 ? 11.074 0.284 -6.201 1.00 96.19 92 VAL A O 1
ATOM 692 N N . SER A 1 93 ? 10.825 1.695 -4.458 1.00 95.88 93 SER A N 1
ATOM 693 C CA . SER A 1 93 ? 11.487 2.844 -5.082 1.00 95.88 93 SER A CA 1
ATOM 694 C C . SER A 1 93 ? 12.941 2.513 -5.446 1.00 95.88 93 SER A C 1
ATOM 696 O O . SER A 1 93 ? 13.327 2.607 -6.608 1.00 95.88 93 SER A O 1
ATOM 698 N N . MET A 1 94 ? 13.714 1.977 -4.496 1.00 96.88 94 MET A N 1
ATOM 699 C CA . MET A 1 94 ? 15.109 1.574 -4.709 1.00 96.88 94 MET A CA 1
ATOM 700 C C . MET A 1 94 ? 15.274 0.532 -5.828 1.00 96.88 94 MET A C 1
ATOM 702 O O . MET A 1 94 ? 16.193 0.637 -6.641 1.00 96.88 94 MET A O 1
ATOM 706 N N . VAL A 1 95 ? 14.399 -0.477 -5.889 1.00 93.69 95 VAL A N 1
ATOM 707 C CA . VAL A 1 95 ? 14.443 -1.495 -6.955 1.00 93.69 95 VAL A CA 1
ATOM 708 C C . VAL A 1 95 ? 14.074 -0.886 -8.308 1.00 93.69 95 VAL A C 1
ATOM 710 O O . VAL A 1 95 ? 14.735 -1.173 -9.307 1.00 93.69 95 VAL A O 1
ATOM 713 N N . SER A 1 96 ? 13.057 -0.025 -8.346 1.00 92.44 96 SER A N 1
ATOM 714 C CA . SER A 1 96 ? 12.623 0.655 -9.573 1.00 92.44 96 SER A CA 1
ATOM 715 C C . SER A 1 96 ? 13.736 1.540 -10.142 1.00 92.44 96 SER A C 1
ATOM 717 O O . SER A 1 96 ? 14.040 1.459 -11.335 1.00 92.44 96 SER A O 1
ATOM 719 N N . ASP A 1 97 ? 14.413 2.302 -9.282 1.00 95.12 97 ASP A N 1
ATOM 720 C CA . ASP A 1 97 ? 15.559 3.136 -9.652 1.00 95.12 97 ASP A CA 1
ATOM 721 C C . ASP A 1 97 ? 16.737 2.297 -10.162 1.00 95.12 97 ASP A C 1
ATOM 723 O O . ASP A 1 97 ? 17.357 2.624 -11.182 1.00 95.12 97 ASP A O 1
ATOM 727 N N . ALA A 1 98 ? 17.029 1.172 -9.499 1.00 93.94 98 ALA A N 1
ATOM 728 C CA . ALA A 1 98 ? 18.074 0.253 -9.935 1.00 93.94 98 ALA A CA 1
ATOM 729 C C . ALA A 1 98 ? 17.791 -0.284 -11.349 1.00 93.94 98 ALA A C 1
ATOM 731 O O . ALA A 1 98 ? 18.673 -0.216 -12.211 1.00 93.94 98 ALA A O 1
ATOM 732 N N . ILE A 1 99 ? 16.559 -0.727 -11.625 1.00 91.38 99 ILE A N 1
ATOM 733 C CA . ILE A 1 99 ? 16.142 -1.210 -12.952 1.00 91.38 99 ILE A CA 1
ATOM 734 C C . ILE A 1 99 ? 16.264 -0.097 -14.000 1.00 91.38 99 ILE A C 1
ATOM 736 O O . ILE A 1 99 ? 16.889 -0.300 -15.045 1.00 91.38 99 ILE A O 1
ATOM 740 N N . ALA A 1 100 ? 15.743 1.099 -13.715 1.00 92.12 100 ALA A N 1
ATOM 741 C CA . ALA A 1 100 ? 15.833 2.236 -14.629 1.00 92.12 100 ALA A CA 1
ATOM 742 C C . ALA A 1 100 ? 17.294 2.574 -14.980 1.00 92.12 100 ALA A C 1
ATOM 744 O O . ALA A 1 100 ? 17.630 2.780 -16.151 1.00 92.12 100 ALA A O 1
ATOM 745 N N . SER A 1 101 ? 18.189 2.555 -13.988 1.00 91.94 101 SER A N 1
ATOM 746 C CA . SER A 1 101 ? 19.617 2.822 -14.193 1.00 91.94 101 SER A CA 1
ATOM 747 C C . SER A 1 101 ? 20.306 1.766 -15.072 1.00 91.94 101 SER A C 1
ATOM 749 O O . SER A 1 101 ? 21.162 2.104 -15.896 1.00 91.94 101 SER A O 1
ATOM 751 N N . MET A 1 102 ? 19.917 0.491 -14.954 1.00 91.38 102 MET A N 1
ATOM 752 C CA . MET A 1 102 ? 20.448 -0.593 -15.786 1.00 91.38 102 MET A CA 1
ATOM 753 C C . MET A 1 102 ? 20.046 -0.419 -17.252 1.00 91.38 102 MET A C 1
ATOM 755 O O . MET A 1 102 ? 20.893 -0.553 -18.137 1.00 91.38 102 MET A O 1
ATOM 759 N N . HIS A 1 103 ? 18.787 -0.058 -17.507 1.00 89.06 103 HIS A N 1
ATOM 760 C CA . HIS A 1 103 ? 18.284 0.179 -18.862 1.00 89.06 103 HIS A CA 1
ATOM 761 C C . HIS A 1 103 ? 18.986 1.378 -19.522 1.00 89.06 103 HIS A C 1
ATOM 763 O O . HIS A 1 103 ? 19.392 1.306 -20.682 1.00 89.06 103 HIS A O 1
ATOM 769 N N . GLN A 1 104 ? 19.224 2.462 -18.775 1.00 85.69 104 GLN A N 1
ATOM 770 C CA . GLN A 1 104 ? 19.964 3.623 -19.290 1.00 85.69 104 GLN A CA 1
ATOM 771 C C . GLN A 1 104 ? 21.407 3.276 -19.688 1.00 85.69 104 GLN A C 1
ATOM 773 O O . GLN A 1 104 ? 21.891 3.723 -20.731 1.00 85.69 104 GLN A O 1
ATOM 778 N N . ARG A 1 105 ? 22.101 2.451 -18.892 1.00 82.12 105 ARG A N 1
ATOM 779 C CA . ARG A 1 105 ? 23.474 2.009 -19.200 1.00 82.12 105 ARG A CA 1
ATOM 780 C C . ARG A 1 105 ? 23.550 1.162 -20.471 1.00 82.12 105 ARG A C 1
ATOM 782 O O . ARG A 1 105 ? 24.521 1.290 -21.214 1.00 82.12 105 ARG A O 1
ATOM 789 N N . GLN A 1 106 ? 22.541 0.332 -20.739 1.00 76.19 106 GLN A N 1
ATOM 790 C CA . GLN A 1 106 ? 22.481 -0.479 -21.960 1.00 76.19 106 GLN A CA 1
ATOM 791 C C . GLN A 1 106 ? 22.346 0.409 -23.205 1.00 76.19 106 GLN A C 1
ATOM 793 O O . GLN A 1 106 ? 23.195 0.333 -24.096 1.00 76.19 106 GLN A O 1
ATOM 798 N N . HIS A 1 107 ? 21.397 1.350 -23.210 1.00 69.12 107 HIS A N 1
ATOM 799 C CA . HIS A 1 107 ? 21.191 2.269 -24.340 1.00 69.12 107 HIS A CA 1
ATOM 800 C C . HIS A 1 107 ? 22.357 3.247 -24.574 1.00 69.12 107 HIS A C 1
ATOM 802 O O . HIS A 1 107 ? 22.656 3.610 -25.714 1.00 69.12 107 HIS A O 1
ATOM 808 N N . GLY A 1 108 ? 23.063 3.665 -23.517 1.00 61.09 108 GLY A N 1
ATOM 809 C CA . GLY A 1 108 ? 24.279 4.477 -23.650 1.00 61.09 108 GLY A CA 1
ATOM 810 C C . GLY A 1 108 ? 25.455 3.723 -24.287 1.00 61.09 108 GLY A C 1
ATOM 811 O O . GLY A 1 108 ? 26.311 4.340 -24.921 1.00 61.09 108 GLY A O 1
ATOM 812 N N . SER A 1 109 ? 25.492 2.392 -24.151 1.00 57.50 109 SER A N 1
ATOM 813 C CA . SER A 1 109 ? 26.541 1.549 -24.740 1.00 57.50 109 SER A CA 1
ATOM 814 C C . SER A 1 109 ? 26.339 1.297 -26.240 1.00 57.50 109 SER A C 1
ATOM 816 O O . SER A 1 109 ? 27.321 1.225 -26.979 1.00 57.50 109 SER A O 1
ATOM 818 N N . GLU A 1 110 ? 25.087 1.253 -26.708 1.00 55.88 110 GLU A N 1
ATOM 819 C CA . GLU A 1 110 ? 24.739 1.050 -28.122 1.00 55.88 110 GLU A CA 1
ATOM 820 C C . GLU A 1 110 ? 25.117 2.273 -28.970 1.00 55.88 110 GLU A C 1
ATOM 822 O O . GLU A 1 110 ? 25.791 2.133 -29.990 1.00 55.88 110 GLU A O 1
ATOM 827 N N . ARG A 1 111 ? 24.846 3.494 -28.483 1.00 52.47 111 ARG A N 1
ATOM 828 C CA . ARG A 1 111 ? 25.220 4.742 -29.183 1.00 52.47 111 ARG A CA 1
ATOM 829 C C . ARG A 1 111 ? 26.727 4.948 -29.366 1.00 52.47 111 ARG A C 1
ATOM 831 O O . ARG A 1 111 ? 27.130 5.715 -30.235 1.00 52.47 111 ARG A O 1
ATOM 838 N N . LYS A 1 112 ? 27.574 4.282 -28.574 1.00 48.25 112 LYS A N 1
ATOM 839 C CA . LYS A 1 112 ? 29.038 4.366 -28.720 1.00 48.25 112 LYS A CA 1
ATOM 840 C C . LYS A 1 112 ? 29.584 3.402 -29.784 1.00 48.25 112 LYS A C 1
ATOM 842 O O . LYS A 1 112 ? 30.746 3.530 -30.162 1.00 48.25 112 LYS A O 1
ATOM 847 N N . LYS A 1 113 ? 28.776 2.460 -30.288 1.00 47.19 113 LYS A N 1
ATOM 848 C CA . LYS A 1 113 ? 29.218 1.434 -31.249 1.00 47.19 113 LYS A CA 1
ATOM 849 C C . LYS A 1 113 ? 29.005 1.807 -32.726 1.00 47.19 113 LYS A C 1
ATOM 851 O O . LYS A 1 113 ? 29.593 1.156 -33.579 1.00 47.19 113 LYS A O 1
ATOM 856 N N . GLU A 1 114 ? 28.250 2.866 -33.029 1.00 46.81 114 GLU A N 1
ATOM 857 C CA . GLU A 1 114 ? 27.929 3.294 -34.410 1.00 46.81 114 GLU A CA 1
ATOM 858 C C . GLU A 1 114 ? 28.714 4.511 -34.927 1.00 46.81 114 GLU A C 1
ATOM 860 O O . GLU A 1 114 ? 28.496 4.963 -36.048 1.00 46.81 114 GLU A O 1
ATOM 865 N N . ALA A 1 115 ? 29.697 5.005 -34.170 1.00 46.09 115 ALA A N 1
ATOM 866 C CA . ALA A 1 115 ? 30.635 6.024 -34.641 1.00 46.09 115 ALA A CA 1
ATOM 867 C C . ALA A 1 115 ? 32.023 5.419 -34.913 1.00 46.09 115 ALA A C 1
ATOM 869 O O . ALA A 1 115 ? 32.983 5.700 -34.197 1.00 46.09 115 ALA A O 1
ATOM 870 N N . ALA A 1 116 ? 32.133 4.580 -35.947 1.00 45.69 116 ALA A N 1
ATOM 871 C CA . ALA A 1 116 ? 33.421 4.245 -36.556 1.00 45.69 116 ALA A CA 1
ATOM 872 C C . ALA A 1 116 ? 33.266 3.852 -38.040 1.00 45.69 116 ALA A C 1
ATOM 874 O O . ALA A 1 116 ? 32.808 2.746 -38.327 1.00 45.69 116 ALA A O 1
ATOM 875 N N . PRO A 1 117 ? 33.699 4.692 -39.000 1.00 43.12 117 PRO A N 1
ATOM 876 C CA . PRO A 1 117 ? 34.179 4.221 -40.291 1.00 43.12 117 PRO A CA 1
ATOM 877 C C . PRO A 1 117 ? 35.691 3.949 -40.199 1.00 43.12 117 PRO A C 1
ATOM 879 O O . PRO A 1 117 ? 36.450 4.734 -39.633 1.00 43.12 117 PRO A O 1
ATOM 882 N N . GLY A 1 118 ? 36.103 2.779 -40.688 1.00 42.44 118 GLY A N 1
ATOM 883 C CA . GLY A 1 118 ? 37.387 2.159 -40.363 1.00 42.44 118 GLY A CA 1
ATOM 884 C C . GLY A 1 118 ? 38.631 2.659 -41.106 1.00 42.44 118 GLY A C 1
ATOM 885 O O . GLY A 1 118 ? 38.560 3.395 -42.085 1.00 42.44 118 GLY A O 1
ATOM 886 N N . ALA A 1 119 ? 39.776 2.143 -40.646 1.00 34.34 119 ALA A N 1
ATOM 887 C CA . ALA A 1 119 ? 41.025 2.018 -41.394 1.00 34.34 119 ALA A CA 1
ATOM 888 C C . ALA A 1 119 ? 41.906 0.899 -40.782 1.00 34.34 119 ALA A C 1
ATOM 890 O O . ALA A 1 119 ? 42.440 1.075 -39.695 1.00 34.34 119 ALA A O 1
ATOM 891 N N . GLY A 1 120 ? 42.055 -0.216 -41.513 1.00 34.38 120 GLY A N 1
ATOM 892 C CA . GLY A 1 120 ? 43.291 -1.020 -41.609 1.00 34.38 120 GLY A CA 1
ATOM 893 C C . GLY A 1 120 ? 43.645 -2.038 -40.503 1.00 34.38 120 GLY A C 1
ATOM 894 O O . GLY A 1 120 ? 43.604 -1.680 -39.334 1.00 34.38 120 GLY A O 1
ATOM 895 N N . PRO A 1 121 ? 44.028 -3.291 -40.847 1.00 62.34 121 PRO A N 1
ATOM 896 C CA . PRO A 1 121 ? 44.223 -4.386 -39.895 1.00 62.34 121 PRO A CA 1
ATOM 897 C C . PRO A 1 121 ? 45.678 -4.503 -39.421 1.00 62.34 121 PRO A C 1
ATOM 899 O O . PRO A 1 121 ? 46.580 -4.243 -40.199 1.00 62.34 121 PRO A O 1
ATOM 902 N N . ASP A 1 122 ? 45.893 -5.003 -38.201 1.00 34.31 122 ASP A N 1
ATOM 903 C CA . ASP A 1 122 ? 46.979 -5.949 -37.922 1.00 34.31 122 ASP A CA 1
ATOM 904 C C . ASP A 1 122 ? 46.716 -6.727 -36.626 1.00 34.31 122 ASP A C 1
ATOM 906 O O . ASP A 1 122 ? 46.334 -6.191 -35.585 1.00 34.31 122 ASP A O 1
ATOM 910 N N . ARG A 1 123 ? 46.864 -8.048 -36.740 1.00 46.44 123 ARG A N 1
ATOM 911 C CA . ARG A 1 123 ? 46.689 -9.043 -35.679 1.00 46.44 123 ARG A CA 1
ATOM 912 C C . ARG A 1 123 ? 47.780 -8.906 -34.617 1.00 46.44 123 ARG A C 1
ATOM 914 O O . ARG A 1 123 ? 48.952 -9.041 -34.948 1.00 46.44 123 ARG A O 1
ATOM 921 N N . ALA A 1 124 ? 47.391 -8.891 -33.343 1.00 35.56 124 ALA A N 1
ATOM 922 C CA . ALA A 1 124 ? 48.208 -9.456 -32.271 1.00 35.56 124 ALA A CA 1
ATOM 923 C C . ALA A 1 124 ? 47.347 -9.884 -31.069 1.00 35.56 124 ALA A C 1
ATOM 925 O O . ALA A 1 124 ? 46.718 -9.057 -30.423 1.00 35.56 124 ALA A O 1
ATOM 926 N N . GLY A 1 125 ? 47.363 -11.189 -30.784 1.00 33.12 125 GLY A N 1
ATOM 927 C CA . GLY A 1 125 ? 47.375 -11.729 -29.421 1.00 33.12 125 GLY A CA 1
ATOM 928 C C . GLY A 1 125 ? 46.098 -11.658 -28.587 1.00 33.12 125 GLY A C 1
ATOM 929 O O . GLY A 1 125 ? 45.884 -10.714 -27.837 1.00 33.12 125 GLY A O 1
ATOM 930 N N . SER A 1 126 ? 45.336 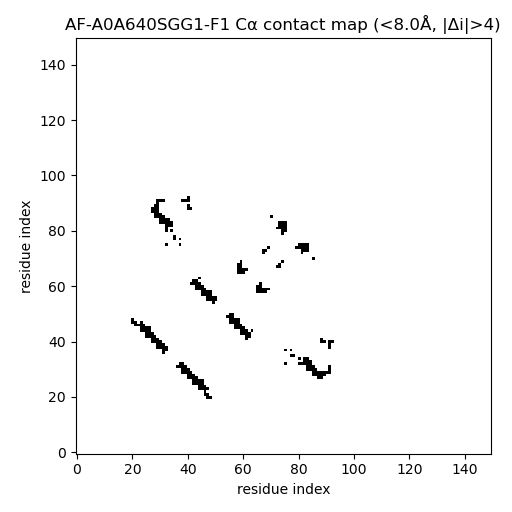-12.754 -28.600 1.00 44.69 126 SER A N 1
ATOM 931 C CA . SER A 1 126 ? 44.514 -13.170 -27.463 1.00 44.69 126 SER A CA 1
ATOM 932 C C . SER A 1 126 ? 45.362 -13.339 -26.199 1.00 44.69 126 SER A C 1
ATOM 934 O O . SER A 1 126 ? 46.242 -14.193 -26.176 1.00 44.69 126 SER A O 1
ATOM 936 N N . THR A 1 127 ? 44.981 -12.646 -25.132 1.00 37.62 127 THR A N 1
ATOM 937 C CA . THR A 1 127 ? 44.932 -13.181 -23.761 1.00 37.62 127 THR A CA 1
ATOM 938 C C . THR A 1 127 ? 43.731 -12.539 -23.079 1.00 37.62 127 THR A C 1
ATOM 940 O O . THR A 1 127 ? 43.802 -11.493 -22.442 1.00 37.62 127 THR A O 1
ATOM 943 N N . ALA A 1 128 ? 42.576 -13.152 -23.313 1.00 50.53 128 ALA A N 1
ATOM 944 C CA . ALA A 1 128 ? 41.357 -12.863 -22.591 1.00 50.53 128 ALA A CA 1
ATOM 945 C C . ALA A 1 128 ? 41.395 -13.628 -21.275 1.00 50.53 128 ALA A C 1
ATOM 947 O O . ALA A 1 128 ? 41.115 -14.811 -21.333 1.00 50.53 128 ALA A O 1
ATOM 948 N N . GLU A 1 129 ? 41.698 -12.964 -20.156 1.00 44.94 129 GLU A N 1
ATOM 949 C CA . GLU A 1 129 ? 41.221 -13.316 -18.807 1.00 44.94 129 GLU A CA 1
ATOM 950 C C . GLU A 1 129 ? 41.186 -12.022 -17.969 1.00 44.94 129 GLU A C 1
ATOM 952 O O . GLU A 1 129 ? 42.196 -11.592 -17.423 1.00 44.94 129 GLU A O 1
ATOM 957 N N . ASP A 1 130 ? 40.025 -11.357 -17.924 1.00 46.31 130 ASP A N 1
ATOM 958 C CA . ASP A 1 130 ? 39.702 -10.295 -16.955 1.00 46.31 130 ASP A CA 1
ATOM 959 C C . ASP A 1 130 ? 38.848 -10.941 -15.846 1.00 46.31 130 ASP A C 1
ATOM 961 O O . ASP A 1 130 ? 37.629 -11.082 -16.020 1.00 46.31 130 ASP A O 1
ATOM 965 N N . PRO A 1 131 ? 39.444 -11.428 -14.737 1.00 49.19 131 PRO A N 1
ATOM 966 C CA . PRO A 1 131 ? 38.708 -12.085 -13.669 1.00 49.19 131 PRO A CA 1
ATOM 967 C C . PRO A 1 131 ? 38.086 -11.007 -12.780 1.00 49.19 131 PRO A C 1
ATOM 969 O O . PRO A 1 131 ? 38.616 -10.643 -11.735 1.00 49.19 131 PRO A O 1
ATOM 972 N N . GLY A 1 132 ? 36.959 -10.450 -13.211 1.00 50.12 132 GLY A N 1
ATOM 973 C CA . GLY A 1 132 ? 36.268 -9.454 -12.389 1.00 50.12 132 GLY A CA 1
ATOM 974 C C . GLY A 1 132 ? 34.937 -8.944 -12.916 1.00 50.12 132 GLY A C 1
ATOM 975 O O . GLY A 1 132 ? 34.220 -8.244 -12.201 1.00 50.12 132 GLY A O 1
ATOM 976 N N . ARG A 1 133 ? 34.542 -9.301 -14.140 1.00 48.78 133 ARG A N 1
ATOM 977 C CA . ARG A 1 133 ? 33.207 -8.971 -14.647 1.00 48.78 133 ARG A CA 1
ATOM 978 C C . ARG A 1 133 ? 32.218 -10.021 -14.163 1.00 48.78 133 ARG A C 1
ATOM 980 O O . ARG A 1 133 ? 31.868 -10.948 -14.892 1.00 48.78 133 ARG A O 1
ATOM 987 N N . HIS A 1 134 ? 31.775 -9.863 -12.917 1.00 60.81 134 HIS A N 1
ATOM 988 C CA . HIS A 1 134 ? 30.570 -10.516 -12.413 1.00 60.81 134 HIS A CA 1
ATOM 989 C C . HIS A 1 134 ? 29.399 -10.058 -13.287 1.00 60.81 134 HIS A C 1
ATOM 991 O O . HIS A 1 134 ? 28.815 -8.991 -13.100 1.00 60.81 134 HIS A O 1
ATOM 997 N N . HIS A 1 135 ? 29.143 -10.830 -14.336 1.00 62.88 135 HIS A N 1
ATOM 998 C CA . HIS A 1 135 ? 28.033 -10.651 -15.242 1.00 62.88 135 HIS A CA 1
ATOM 999 C C . HIS A 1 135 ? 26.798 -11.093 -14.469 1.00 62.88 135 HIS A C 1
ATOM 1001 O O . HIS A 1 135 ? 26.492 -12.273 -14.371 1.00 62.88 135 HIS A O 1
ATOM 1007 N N . TRP A 1 136 ? 26.124 -10.137 -13.842 1.00 64.56 136 TRP A N 1
ATOM 1008 C CA . TRP A 1 136 ? 24.836 -10.378 -13.210 1.00 64.56 136 TRP A CA 1
ATOM 1009 C C . TRP A 1 136 ? 23.834 -10.719 -14.309 1.00 64.56 136 TRP A C 1
ATOM 1011 O O . TRP A 1 136 ? 23.247 -9.833 -14.935 1.00 64.56 136 TRP A O 1
ATOM 1021 N N . HIS A 1 137 ? 23.712 -12.007 -14.616 1.00 70.56 137 HIS A N 1
ATOM 1022 C CA . HIS A 1 137 ? 22.771 -12.479 -15.608 1.00 70.56 137 HIS A CA 1
ATOM 1023 C C . HIS A 1 137 ? 21.370 -12.363 -15.006 1.00 70.56 137 HIS A C 1
ATOM 1025 O O . HIS A 1 137 ? 21.113 -12.845 -13.907 1.00 70.56 137 HIS A O 1
ATOM 1031 N N . LEU A 1 138 ? 20.452 -11.692 -15.704 1.00 54.62 138 LEU A N 1
ATOM 1032 C CA . LEU A 1 138 ? 19.101 -11.417 -15.198 1.00 54.62 138 LEU A CA 1
ATOM 1033 C C . LEU A 1 138 ? 18.353 -12.706 -14.815 1.00 54.62 138 LEU A C 1
ATOM 1035 O O . LEU A 1 138 ? 17.533 -12.702 -13.898 1.00 54.62 138 LEU A O 1
ATOM 1039 N N . SER A 1 139 ? 18.671 -13.823 -15.474 1.00 61.69 139 SER A N 1
ATOM 1040 C CA . SER A 1 139 ? 18.136 -15.135 -15.110 1.00 61.69 139 SER A CA 1
ATOM 1041 C C . SER A 1 139 ? 18.516 -15.536 -13.685 1.00 61.69 139 SER A C 1
ATOM 1043 O O . SER A 1 139 ? 17.658 -16.063 -12.984 1.00 61.69 139 SER A O 1
ATOM 1045 N N . ASP A 1 140 ? 19.724 -15.203 -13.215 1.00 66.00 140 ASP A N 1
ATOM 1046 C CA . ASP A 1 140 ? 20.229 -15.572 -11.884 1.00 66.00 140 ASP A CA 1
ATOM 1047 C C . ASP A 1 140 ? 19.413 -14.950 -10.744 1.00 66.00 140 ASP A C 1
ATOM 1049 O O . ASP A 1 140 ? 19.235 -15.579 -9.703 1.00 66.00 140 ASP A O 1
ATOM 1053 N N . LEU A 1 141 ? 18.823 -13.773 -10.973 1.00 67.62 141 LEU A N 1
ATOM 1054 C CA . LEU A 1 141 ? 17.961 -13.076 -10.011 1.00 67.62 141 LEU A CA 1
ATOM 1055 C C . LEU A 1 141 ? 16.500 -13.561 -10.029 1.00 67.62 141 LEU A C 1
ATOM 1057 O O . LEU A 1 141 ? 15.759 -13.319 -9.077 1.00 67.62 141 LEU A O 1
ATOM 1061 N N . LEU A 1 142 ? 16.071 -14.242 -11.097 1.00 66.56 142 LEU A N 1
ATOM 1062 C CA . LEU A 1 142 ? 14.685 -14.683 -11.289 1.00 66.56 142 LEU A CA 1
ATOM 1063 C C . LEU A 1 142 ? 14.445 -16.148 -10.897 1.00 66.56 142 LEU A C 1
ATOM 1065 O O . LEU A 1 142 ? 13.289 -16.535 -10.717 1.00 66.56 142 LEU A O 1
ATOM 1069 N N . HIS A 1 143 ? 15.494 -16.958 -10.712 1.00 60.53 143 HIS A N 1
ATOM 1070 C CA . HIS A 1 143 ? 15.365 -18.358 -10.278 1.00 60.53 143 HIS A CA 1
ATOM 1071 C C . HIS A 1 143 ? 14.537 -18.562 -8.996 1.00 60.53 143 HIS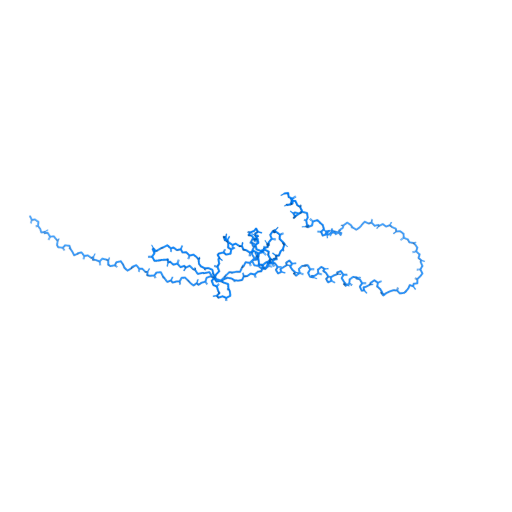 A C 1
ATOM 1073 O O . HIS A 1 143 ? 13.723 -19.488 -8.985 1.00 60.53 143 HIS A O 1
ATOM 1079 N N . PRO A 1 144 ? 14.621 -17.706 -7.953 1.00 65.19 144 PRO A N 1
ATOM 1080 C CA . PRO A 1 144 ? 13.814 -17.889 -6.744 1.00 65.19 144 PRO A CA 1
ATOM 1081 C C . PRO A 1 144 ? 12.299 -17.882 -7.008 1.00 65.19 144 PRO A C 1
ATOM 1083 O O . PRO A 1 144 ? 11.541 -18.521 -6.283 1.00 65.19 144 PRO A O 1
ATOM 1086 N N . PHE A 1 145 ? 11.848 -17.202 -8.067 1.00 56.34 145 PHE A N 1
ATOM 1087 C CA . PHE A 1 145 ? 10.428 -17.058 -8.400 1.00 56.34 145 PHE A CA 1
ATOM 1088 C C . PHE A 1 145 ? 9.917 -18.125 -9.379 1.00 56.34 145 PHE A C 1
ATOM 1090 O O . PHE A 1 145 ? 8.707 -18.272 -9.550 1.00 56.34 145 PHE A O 1
ATOM 1097 N N . GLN A 1 146 ? 10.807 -18.904 -10.006 1.00 61.59 146 GLN A N 1
ATOM 1098 C CA . GLN A 1 146 ? 10.421 -19.948 -10.967 1.00 61.59 146 GLN A CA 1
ATOM 1099 C C . GLN A 1 146 ? 10.011 -21.268 -10.294 1.00 61.59 146 GLN A C 1
ATOM 1101 O O . GLN A 1 146 ? 9.315 -22.080 -10.904 1.00 61.59 146 GLN A O 1
ATOM 1106 N N . HIS A 1 147 ? 10.362 -21.468 -9.020 1.00 59.44 147 HIS A N 1
ATOM 1107 C CA . HIS A 1 147 ? 10.074 -22.704 -8.283 1.00 59.44 147 HIS A CA 1
ATOM 1108 C C . HIS A 1 147 ? 8.645 -22.807 -7.715 1.00 59.44 147 HIS A C 1
ATOM 1110 O O . HIS A 1 147 ? 8.285 -23.849 -7.173 1.00 59.44 147 HIS A O 1
ATOM 1116 N N . HIS A 1 148 ? 7.807 -21.776 -7.866 1.00 59.44 148 HIS A N 1
ATOM 1117 C CA . HIS A 1 148 ? 6.455 -21.731 -7.288 1.00 59.44 148 HIS A CA 1
ATOM 1118 C C . HIS A 1 148 ? 5.312 -22.112 -8.249 1.00 59.44 148 HIS A C 1
ATOM 1120 O O . HIS A 1 148 ? 4.144 -21.934 -7.912 1.00 59.44 148 HIS A O 1
ATOM 1126 N N . ARG A 1 149 ? 5.608 -22.668 -9.430 1.00 54.78 149 ARG A N 1
ATOM 1127 C CA . ARG A 1 149 ? 4.586 -23.281 -10.298 1.00 54.78 149 ARG A CA 1
ATOM 1128 C C . ARG A 1 149 ? 4.515 -24.792 -10.060 1.00 54.78 149 ARG A C 1
ATOM 1130 O O . ARG A 1 149 ? 5.188 -25.550 -10.753 1.00 54.78 149 ARG A O 1
ATOM 1137 N N . LYS A 1 150 ? 3.698 -25.215 -9.096 1.00 45.25 150 LYS A N 1
ATOM 1138 C CA . LYS A 1 150 ? 3.127 -26.566 -9.004 1.00 45.25 150 LYS A CA 1
ATOM 1139 C C . LYS A 1 150 ? 1.708 -26.474 -8.473 1.00 45.25 150 LYS A C 1
ATOM 1141 O O . LYS A 1 150 ? 1.504 -25.673 -7.537 1.00 45.25 150 LYS A O 1
#

Radius of gyration: 31.94 Å; Cα contacts (8 Å, |Δi|>4): 147; chains: 1; bounding box: 65×38×121 Å

Mean predicted aligned error: 16.87 Å

Foldseek 3Di:
DDDDDDDDDDPPPPPDPDDDWPQWDKFKKWKAALPPRDIDIFIWTWTWDQDPVRDTDIWIDTPNHTDDDCVPAPADPPPRDRRMDIGHPPPVVVVVVVVVVVVVVVVVVVVVVPPDDDDDDDDDDDDDDPPPPPPPDVVVVCVVSVPPDD

Sequence (150 aa):
MSEIAKTTGVTTSGDHPVPRPDAAAHEAYAFACMRCGHGWEQAYEIVHQVDGKGETHVVYYADGERVPSPLTCPTCLNCGSNVVRIMRSGQVSMVSDAIASMHQRQHGSERKKEAAPGAGPDRAGSTAEDPGRHHWHLSDLLHPFQHHRK

pLDDT: mean 75.91, std 22.17, range [33.12, 98.25]

Solvent-accessible surface area (backbone atoms only — not comparable to full-atom values): 9949 Å² total; per-residue (Å²): 136,86,86,82,81,85,79,80,82,79,80,78,78,79,80,72,80,75,81,70,75,59,79,62,45,77,52,52,38,11,37,35,24,77,84,79,65,57,59,48,72,50,59,32,42,38,35,62,43,66,49,101,84,70,53,79,46,81,46,36,22,45,94,86,41,82,47,73,49,70,86,84,59,39,63,34,93,88,77,66,47,60,58,54,50,80,46,63,52,62,52,47,57,52,52,52,53,52,52,53,52,54,54,52,55,54,59,59,54,56,68,66,69,76,78,72,87,87,83,86,90,83,92,78,81,90,82,90,80,78,94,74,77,80,74,81,50,71,66,75,76,46,53,83,70,65,75,72,81,125

Organism: NCBI:txid285557

Nearest PDB structures (foldseek):
  8isi-assembly1_A  TM=4.287E-01  e=1.102E+00  Arabidopsis thaliana
  8f5z-assembly1_B  TM=4.436E-01  e=1.167E+00  Arabidopsis thaliana
  8isk-assembly1_A  TM=4.097E-01  e=2.782E+00  Zea mays
  2o62-assembly1_A  TM=6.440E-01  e=9.384E+00  Nostoc punctiforme PCC 73102
  1izn-assembly1_B  TM=1.486E-01  e=7.888E+00  Gallus gallus

Secondary structure (DSSP, 8-state):
---------------PPPPPPPPPEEEEEEEEETTT--EEEEEEEEEEEE-TTS-EEEEEEETTEEE--TTTS---TTT----EEEEETTHHHHHHHHHHHHHHHHHHHHTTTS----------------TT-----HHHHHHHHHTT--